Protein AF-A5HG54-F1 (afdb_monomer_lite)

Radius of gyration: 13.01 Å; chains: 1; bounding box: 25×34×30 Å

Structure (mmCIF, N/CA/C/O backbone):
data_AF-A5HG54-F1
#
_entry.id   AF-A5HG54-F1
#
loop_
_atom_site.group_PDB
_atom_site.id
_atom_site.type_symbol
_atom_site.label_atom_id
_atom_site.label_alt_id
_atom_site.label_comp_id
_atom_site.label_asym_id
_atom_site.label_entity_id
_atom_site.label_seq_id
_atom_site.pdbx_PDB_ins_code
_atom_site.Cartn_x
_atom_site.Cartn_y
_atom_site.Cartn_z
_atom_site.occupancy
_atom_site.B_iso_or_equiv
_atom_site.auth_seq_id
_atom_site.auth_comp_id
_atom_site.auth_asym_id
_atom_site.auth_atom_id
_atom_site.pdbx_PDB_model_num
ATOM 1 N N . TYR A 1 1 ? 14.019 17.156 -16.990 1.00 42.00 1 TYR A N 1
ATOM 2 C CA . TYR A 1 1 ? 13.584 16.853 -15.618 1.00 42.00 1 TYR A CA 1
ATOM 3 C C . TYR A 1 1 ? 12.768 15.572 -15.724 1.00 42.00 1 TYR A C 1
ATOM 5 O O . TYR A 1 1 ? 11.578 15.637 -15.990 1.00 42.00 1 TYR A O 1
ATOM 13 N N . HIS A 1 2 ? 13.442 14.419 -15.743 1.00 49.41 2 HIS A N 1
ATOM 14 C CA . HIS A 1 2 ? 12.769 13.119 -15.733 1.00 49.41 2 HIS A CA 1
ATOM 15 C C . HIS A 1 2 ? 12.642 12.725 -14.271 1.00 49.41 2 HIS A C 1
ATOM 17 O O . HIS A 1 2 ? 13.577 12.195 -13.685 1.00 49.41 2 HIS A O 1
ATOM 23 N N . ASP A 1 3 ? 11.518 13.109 -13.684 1.00 55.84 3 ASP A N 1
ATOM 24 C CA . ASP A 1 3 ? 11.094 12.629 -12.381 1.00 55.84 3 ASP A CA 1
ATOM 25 C C . ASP A 1 3 ? 10.286 11.351 -12.628 1.00 55.84 3 ASP A C 1
ATOM 27 O O . ASP A 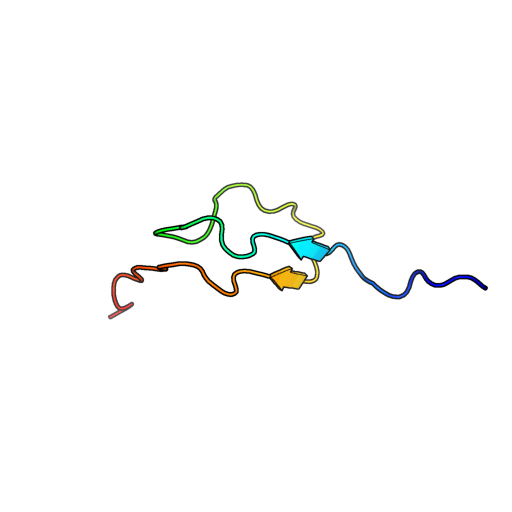1 3 ? 9.079 11.386 -12.844 1.00 55.84 3 ASP A O 1
ATOM 31 N N . SER A 1 4 ? 10.986 10.233 -12.804 1.00 59.25 4 SER A N 1
ATOM 32 C CA . SER A 1 4 ? 10.377 8.918 -13.054 1.00 59.25 4 SER A CA 1
ATOM 33 C C . SER A 1 4 ? 10.903 7.856 -12.090 1.00 59.25 4 SER A C 1
ATOM 35 O O . SER A 1 4 ? 10.877 6.677 -12.417 1.00 59.25 4 SER A O 1
ATOM 37 N N . ASP A 1 5 ? 11.400 8.276 -10.923 1.00 66.38 5 ASP A N 1
ATOM 38 C CA . ASP A 1 5 ? 11.950 7.386 -9.884 1.00 66.38 5 ASP A CA 1
ATOM 39 C C . ASP A 1 5 ? 10.880 6.894 -8.895 1.00 66.38 5 ASP A C 1
ATOM 41 O O . ASP A 1 5 ? 11.138 6.124 -7.976 1.00 66.38 5 ASP A O 1
ATOM 45 N N . TYR A 1 6 ? 9.631 7.317 -9.083 1.00 62.88 6 TYR A N 1
ATOM 46 C CA . TYR A 1 6 ? 8.520 6.674 -8.409 1.00 62.88 6 TYR A CA 1
ATOM 47 C C . TYR A 1 6 ? 8.157 5.444 -9.231 1.00 62.88 6 TYR A C 1
ATOM 49 O O . TYR A 1 6 ? 7.467 5.537 -10.251 1.00 62.88 6 TYR A O 1
ATOM 57 N N . GLY A 1 7 ? 8.651 4.292 -8.780 1.00 71.31 7 GLY A N 1
ATOM 58 C CA . GLY A 1 7 ? 8.101 2.983 -9.108 1.00 71.31 7 GLY A CA 1
ATOM 59 C C . GLY A 1 7 ? 6.574 2.974 -9.108 1.00 71.31 7 GLY A C 1
ATOM 60 O O . GLY A 1 7 ? 5.950 3.902 -8.603 1.00 71.31 7 GLY A O 1
ATOM 61 N N . HIS A 1 8 ? 5.917 1.960 -9.673 1.00 85.38 8 HIS A N 1
ATOM 62 C CA . HIS A 1 8 ? 4.446 1.964 -9.713 1.00 85.38 8 HIS A CA 1
ATOM 63 C C . HIS A 1 8 ? 3.844 2.049 -8.301 1.00 85.38 8 HIS A C 1
ATOM 65 O O . HIS A 1 8 ? 3.804 1.067 -7.560 1.00 85.38 8 HIS A O 1
ATOM 71 N N . VAL A 1 9 ? 3.383 3.249 -7.940 1.00 89.50 9 VAL A N 1
ATOM 72 C CA . VAL A 1 9 ? 2.774 3.542 -6.648 1.00 89.50 9 VAL A CA 1
ATOM 73 C C . VAL A 1 9 ? 1.268 3.423 -6.783 1.00 89.50 9 VAL A C 1
ATOM 75 O O . VAL A 1 9 ? 0.639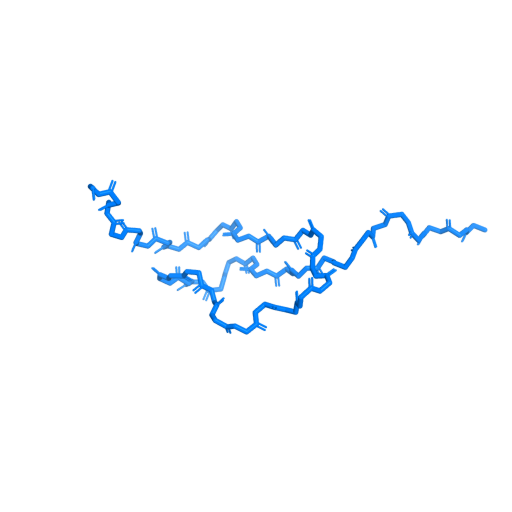 4.107 -7.594 1.00 89.50 9 VAL A O 1
ATOM 78 N N . VAL A 1 10 ? 0.675 2.585 -5.943 1.00 90.69 10 VAL A N 1
ATOM 79 C CA . VAL A 1 10 ? -0.770 2.489 -5.777 1.00 90.69 10 VAL A CA 1
ATOM 80 C C . VAL A 1 10 ? -1.134 3.190 -4.477 1.00 90.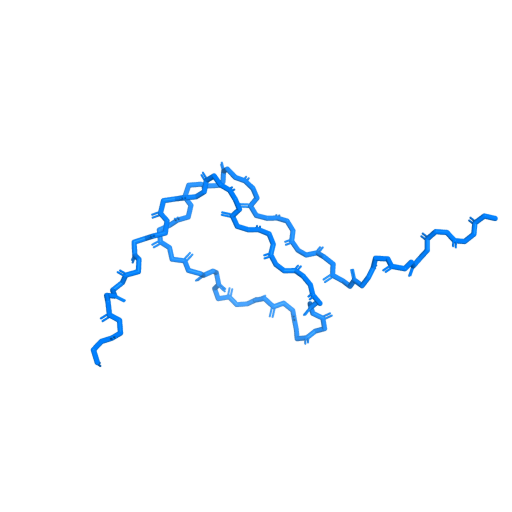69 10 VAL A C 1
ATOM 82 O O . VAL A 1 10 ? -0.740 2.757 -3.399 1.00 90.69 10 VAL A O 1
ATOM 85 N N . SER A 1 11 ? -1.891 4.284 -4.575 1.00 92.12 11 SER A N 1
ATOM 86 C CA . SER A 1 11 ? -2.357 5.030 -3.404 1.00 92.12 11 SER A CA 1
ATOM 87 C C . SER A 1 11 ? -3.798 4.672 -3.045 1.00 92.12 11 SER A C 1
ATOM 89 O O . SER A 1 11 ? -4.734 4.862 -3.830 1.00 92.12 11 SER A O 1
ATOM 91 N N . CYS A 1 12 ? -3.975 4.169 -1.828 1.00 90.94 12 CYS A N 1
ATOM 92 C CA . CYS A 1 12 ? -5.244 3.780 -1.224 1.00 90.94 12 CYS A CA 1
ATOM 93 C C . CYS A 1 12 ? -5.519 4.558 0.076 1.00 90.94 12 CYS A C 1
ATOM 95 O O . CYS A 1 12 ? -6.170 4.045 0.986 1.00 90.94 12 CYS A O 1
ATOM 97 N N . LEU A 1 13 ? -5.063 5.807 0.149 1.00 93.62 13 LEU A N 1
ATOM 98 C CA . LEU A 1 13 ? -5.209 6.677 1.315 1.00 93.62 13 LEU A CA 1
ATOM 99 C C . LEU A 1 13 ? -6.665 6.917 1.726 1.00 93.62 13 LEU A C 1
ATOM 101 O O . LEU A 1 13 ? -7.497 7.265 0.885 1.00 93.62 13 LEU A O 1
ATOM 105 N N . ASN A 1 14 ? -6.950 6.815 3.029 1.00 94.06 14 ASN A N 1
ATOM 106 C CA . ASN A 1 14 ? -8.235 7.182 3.648 1.00 94.06 14 ASN A CA 1
ATOM 107 C C . ASN A 1 14 ? -9.475 6.571 2.960 1.00 94.06 14 ASN A C 1
ATOM 109 O O . ASN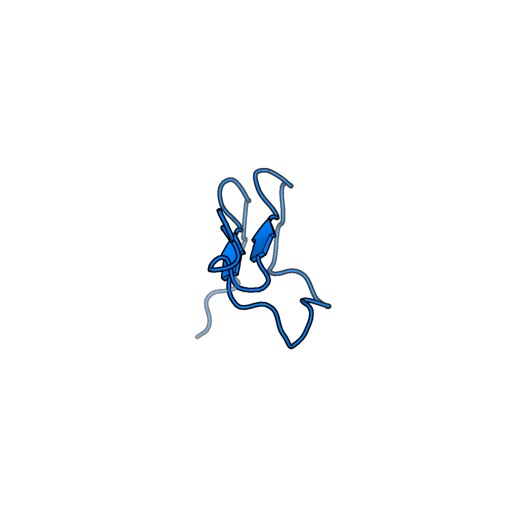 A 1 14 ? -10.548 7.176 2.918 1.00 94.06 14 ASN A O 1
ATOM 113 N N . LYS A 1 15 ? -9.339 5.371 2.392 1.00 91.94 15 LYS A N 1
ATOM 114 C CA . LYS A 1 15 ? -10.412 4.677 1.658 1.00 91.94 15 LYS A CA 1
ATOM 115 C C . LYS A 1 15 ? -11.341 3.878 2.574 1.00 91.94 15 LYS A C 1
ATOM 117 O O . LYS A 1 15 ? -12.323 3.317 2.097 1.00 91.94 15 LYS A O 1
ATOM 122 N N . GLY A 1 16 ? -11.036 3.827 3.869 1.00 91.81 16 GLY A N 1
ATOM 123 C CA . GLY A 1 16 ? -11.778 3.051 4.856 1.00 91.81 16 GLY A CA 1
ATOM 124 C C . GLY A 1 16 ? -11.665 1.540 4.641 1.00 91.81 16 GLY A C 1
ATOM 125 O O . GLY A 1 16 ? -12.620 0.800 4.871 1.00 91.81 16 GLY A O 1
ATOM 126 N N . LEU A 1 17 ? -10.522 1.079 4.124 1.00 91.12 17 LEU A N 1
ATOM 127 C CA . LEU A 1 17 ? -10.304 -0.335 3.831 1.00 91.12 17 LEU A CA 1
ATOM 128 C C . LEU A 1 17 ? -10.253 -1.148 5.127 1.00 91.12 17 LEU A C 1
AT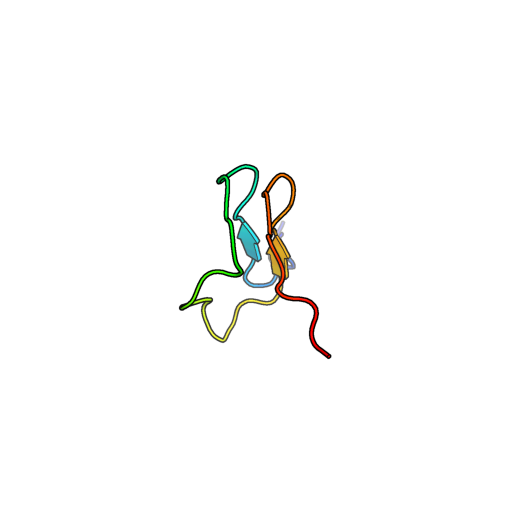OM 130 O O . LEU A 1 17 ? -9.496 -0.817 6.038 1.00 91.12 17 LEU A O 1
ATOM 134 N N . GLY A 1 18 ? -11.038 -2.226 5.176 1.00 91.12 18 GLY A N 1
ATOM 135 C CA . GLY A 1 18 ? -11.031 -3.203 6.269 1.00 91.12 18 GLY A CA 1
ATOM 136 C C . GLY A 1 18 ? -9.992 -4.315 6.101 1.00 91.12 18 GLY A C 1
ATOM 137 O O . GLY A 1 18 ? -9.669 -5.000 7.065 1.00 91.12 18 GLY A O 1
ATOM 138 N N . SER A 1 19 ? -9.447 -4.481 4.896 1.00 90.00 19 SER A N 1
ATOM 139 C CA . SER A 1 19 ? -8.437 -5.480 4.539 1.00 90.00 19 SER A CA 1
ATOM 140 C C . SER A 1 19 ? -7.548 -4.952 3.412 1.00 90.00 19 SER A C 1
ATOM 142 O O . SER A 1 19 ? -7.858 -3.937 2.784 1.00 90.00 19 SER A O 1
ATOM 144 N N . VAL A 1 20 ? -6.440 -5.643 3.143 1.00 90.00 20 VAL A N 1
ATOM 145 C CA . VAL A 1 20 ? -5.603 -5.345 1.973 1.00 90.00 20 VAL A CA 1
ATOM 146 C C . VAL A 1 20 ? -6.420 -5.619 0.692 1.00 90.00 20 VAL A C 1
ATOM 148 O O . VAL A 1 20 ? -7.102 -6.644 0.649 1.00 90.00 20 VAL A O 1
ATOM 151 N N . PRO A 1 21 ? -6.412 -4.730 -0.324 1.00 87.69 21 PRO A N 1
ATOM 152 C CA . PRO A 1 21 ? -7.142 -4.949 -1.571 1.00 87.69 21 PRO A CA 1
ATOM 153 C C . PRO A 1 21 ? -6.596 -6.143 -2.357 1.00 87.69 21 PRO A C 1
ATOM 155 O O . PRO A 1 21 ? -5.393 -6.235 -2.594 1.00 87.69 21 PRO A O 1
ATOM 158 N N . ASP A 1 22 ? -7.489 -6.997 -2.847 1.00 86.19 22 ASP A N 1
ATOM 159 C CA . ASP A 1 22 ? -7.142 -7.992 -3.859 1.00 86.19 22 ASP A CA 1
ATOM 160 C C . ASP A 1 22 ? -7.044 -7.312 -5.237 1.00 86.19 22 ASP A C 1
ATOM 162 O O . ASP A 1 22 ? -7.855 -6.450 -5.579 1.00 86.19 22 ASP A O 1
ATOM 166 N N . GLY A 1 23 ? -6.047 -7.684 -6.045 1.00 88.25 23 GLY A N 1
ATOM 167 C CA . GLY A 1 23 ? -5.845 -7.106 -7.384 1.00 88.25 23 GLY A CA 1
ATOM 168 C C . GLY A 1 23 ? -4.840 -5.954 -7.458 1.00 88.25 23 GLY A C 1
ATOM 169 O O . GLY A 1 23 ? -4.863 -5.183 -8.418 1.00 88.25 23 GLY A O 1
ATOM 170 N N . ILE A 1 24 ? -3.938 -5.846 -6.478 1.00 90.31 24 ILE A N 1
ATOM 171 C CA . ILE A 1 24 ? -2.756 -4.981 -6.575 1.00 90.31 24 ILE A CA 1
ATOM 172 C C . ILE A 1 24 ? -1.951 -5.396 -7.827 1.00 90.31 24 ILE A C 1
ATOM 174 O O . ILE A 1 24 ? -1.605 -6.576 -7.950 1.00 90.31 24 ILE A O 1
ATOM 178 N N . PRO A 1 25 ? -1.662 -4.478 -8.773 1.00 90.38 25 PRO A N 1
ATOM 179 C CA . PRO A 1 25 ? -0.854 -4.779 -9.951 1.00 90.38 25 PRO A CA 1
ATOM 180 C C . PRO A 1 25 ? 0.480 -5.420 -9.568 1.00 90.38 25 PRO A C 1
ATOM 182 O O . PRO A 1 25 ? 1.144 -4.954 -8.645 1.00 90.38 25 PRO A O 1
ATOM 185 N N . ALA A 1 26 ? 0.903 -6.454 -10.297 1.00 88.69 26 ALA A N 1
ATOM 186 C CA . ALA A 1 26 ? 2.119 -7.204 -9.965 1.00 88.69 26 ALA A CA 1
ATOM 187 C C . ALA A 1 26 ? 3.405 -6.360 -10.033 1.00 88.69 26 ALA A C 1
ATOM 189 O O . ALA A 1 26 ? 4.402 -6.716 -9.416 1.00 88.69 26 ALA A O 1
ATOM 190 N N . ASN A 1 27 ? 3.387 -5.251 -10.775 1.00 89.75 27 ASN A N 1
ATOM 191 C CA . ASN A 1 27 ? 4.492 -4.302 -10.844 1.00 89.75 27 ASN A CA 1
ATOM 192 C C . ASN A 1 27 ? 4.388 -3.170 -9.811 1.00 89.75 27 ASN A C 1
ATOM 194 O O . ASN A 1 27 ? 5.161 -2.229 -9.906 1.00 89.75 27 ASN A O 1
ATOM 198 N N . THR A 1 28 ? 3.454 -3.235 -8.854 1.00 89.94 28 THR A N 1
ATOM 199 C CA . THR A 1 28 ? 3.356 -2.249 -7.769 1.00 89.94 28 THR A CA 1
ATOM 200 C C . THR A 1 28 ? 4.602 -2.319 -6.898 1.00 89.94 28 THR A C 1
ATOM 202 O O . THR A 1 28 ? 4.894 -3.355 -6.306 1.00 89.94 28 THR A O 1
ATOM 205 N N . GLU A 1 29 ? 5.311 -1.203 -6.797 1.00 90.81 29 GLU A N 1
ATOM 206 C CA . GLU A 1 29 ? 6.518 -1.065 -5.980 1.00 90.81 29 GLU A CA 1
ATOM 207 C C . GLU A 1 29 ? 6.200 -0.480 -4.601 1.00 90.81 29 GLU A C 1
ATOM 209 O O . GLU A 1 29 ? 6.872 -0.792 -3.620 1.00 90.81 29 GLU A O 1
ATOM 214 N N . LEU A 1 30 ? 5.136 0.324 -4.509 1.00 90.44 30 LEU A N 1
ATOM 215 C CA . LEU A 1 30 ? 4.657 0.903 -3.258 1.00 90.44 30 LEU A CA 1
ATOM 216 C C . LEU A 1 30 ? 3.129 0.874 -3.213 1.00 90.44 30 LEU A C 1
ATOM 218 O O . LEU A 1 30 ? 2.467 1.412 -4.097 1.00 90.44 30 LEU A O 1
ATOM 222 N N . LEU A 1 31 ? 2.572 0.280 -2.159 1.00 91.94 31 LEU A N 1
ATOM 223 C CA . LEU A 1 31 ? 1.146 0.338 -1.856 1.00 91.94 31 LEU A CA 1
ATOM 224 C C . LEU A 1 31 ? 0.938 1.172 -0.593 1.00 91.94 31 LEU A C 1
ATOM 226 O O . LEU A 1 31 ? 1.333 0.765 0.499 1.00 91.94 31 LEU A O 1
ATOM 230 N N . ASP A 1 32 ? 0.299 2.322 -0.747 1.00 93.31 32 ASP A N 1
ATOM 231 C CA . ASP A 1 32 ? 0.011 3.234 0.352 1.00 93.31 32 ASP A CA 1
ATOM 232 C C . ASP A 1 32 ? -1.401 2.988 0.901 1.00 93.31 32 ASP A C 1
ATOM 234 O O . ASP A 1 32 ? -2.398 3.184 0.206 1.00 93.31 32 ASP A O 1
ATOM 238 N N . LEU A 1 33 ? -1.480 2.534 2.152 1.00 94.00 33 LEU A N 1
ATOM 239 C CA . LEU A 1 33 ? -2.722 2.204 2.857 1.00 94.00 33 LEU A CA 1
ATOM 240 C C . LEU A 1 33 ? -2.962 3.114 4.070 1.00 94.00 33 LEU A C 1
ATOM 242 O O . LEU A 1 33 ? -3.778 2.764 4.931 1.00 94.00 33 LEU A O 1
ATOM 246 N N . GLU A 1 34 ? -2.278 4.253 4.175 1.00 93.62 34 GLU A N 1
ATOM 247 C CA . GLU A 1 34 ? -2.428 5.134 5.334 1.00 93.62 34 GLU A CA 1
ATOM 248 C C . GLU A 1 34 ? -3.882 5.638 5.486 1.00 93.62 34 GLU A C 1
ATOM 250 O O . GLU A 1 34 ? -4.622 5.859 4.522 1.00 93.62 34 GLU A O 1
ATOM 255 N N . GLY A 1 35 ? -4.335 5.755 6.738 1.00 93.69 35 GLY A N 1
ATOM 256 C CA . GLY A 1 35 ? -5.686 6.218 7.066 1.00 93.69 35 GLY A CA 1
ATOM 257 C C . GLY A 1 35 ? -6.804 5.190 6.854 1.00 93.69 35 GLY A C 1
ATOM 258 O O . GLY A 1 35 ? -7.982 5.545 6.901 1.00 93.69 35 GLY A O 1
ATOM 259 N N . ASN A 1 36 ? -6.473 3.917 6.624 1.00 93.56 36 ASN A N 1
ATOM 260 C CA . ASN A 1 36 ? -7.457 2.835 6.553 1.00 93.56 36 ASN A CA 1
ATOM 261 C C . ASN A 1 36 ? -7.680 2.144 7.905 1.00 93.56 36 ASN A C 1
ATOM 263 O O . ASN A 1 36 ? -6.833 2.186 8.796 1.00 93.56 36 ASN A O 1
ATOM 267 N N . GLN A 1 37 ? -8.819 1.462 8.046 1.00 92.88 37 GLN A N 1
ATOM 268 C CA . GLN A 1 37 ? -9.170 0.683 9.236 1.00 92.88 37 GLN A CA 1
ATOM 269 C C . GLN A 1 37 ? -8.872 -0.800 9.013 1.00 92.88 37 GLN A C 1
ATOM 271 O O . GLN A 1 37 ? -9.755 -1.643 9.176 1.00 92.88 37 GLN A O 1
ATOM 276 N N . LEU A 1 38 ? -7.636 -1.108 8.604 1.00 87.94 38 LEU A N 1
ATOM 277 C CA . LEU A 1 38 ? -7.227 -2.475 8.298 1.00 87.94 38 LEU A CA 1
ATOM 278 C C . LEU A 1 38 ? -7.426 -3.344 9.543 1.00 87.94 38 LEU A C 1
ATOM 280 O O . LEU A 1 38 ? -6.660 -3.287 10.505 1.00 87.94 38 LEU A O 1
ATOM 284 N N . CYS A 1 39 ? -8.479 -4.150 9.523 1.00 79.75 39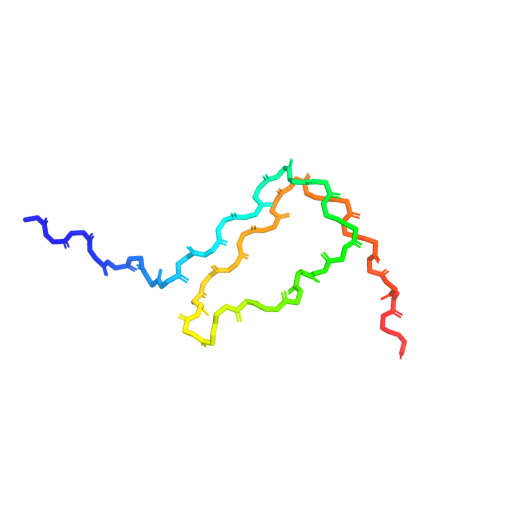 CYS A N 1
ATOM 285 C CA . CYS A 1 39 ? -8.783 -5.114 10.556 1.00 79.75 39 CYS A CA 1
ATOM 286 C C . CYS A 1 39 ? -8.046 -6.388 10.163 1.00 79.75 39 CYS A C 1
ATOM 288 O O . CYS A 1 39 ? -8.614 -7.326 9.608 1.00 79.75 39 CYS A O 1
ATOM 290 N N . GLY A 1 40 ? -6.728 -6.379 10.363 1.00 66.19 40 GLY A N 1
ATOM 291 C CA . GLY A 1 40 ? -5.950 -7.595 10.217 1.00 66.19 40 GLY A CA 1
ATOM 292 C C . GLY A 1 40 ? -6.494 -8.619 11.203 1.00 66.19 40 GLY A C 1
ATOM 293 O O . GLY A 1 40 ? -6.411 -8.414 12.414 1.00 66.19 40 GLY A O 1
ATOM 294 N N . SER A 1 41 ? -7.030 -9.734 10.705 1.00 57.28 41 SER A N 1
ATOM 295 C CA . SER A 1 41 ? -6.996 -10.965 11.486 1.00 57.28 41 SER A CA 1
ATOM 296 C C . SER A 1 41 ? -5.547 -11.137 11.957 1.00 57.28 41 SER A C 1
ATOM 298 O O . SER A 1 41 ? -4.655 -11.093 11.101 1.00 57.28 41 SER A O 1
ATOM 300 N N . PRO A 1 42 ? -5.271 -11.282 13.262 1.00 47.53 42 PRO A N 1
ATOM 301 C CA . PRO A 1 42 ? -3.918 -11.580 13.703 1.00 47.53 42 PRO A CA 1
ATOM 302 C C . PRO A 1 42 ? -3.490 -12.868 12.994 1.00 47.53 42 PRO A C 1
ATOM 304 O O . PRO A 1 42 ? -4.156 -13.891 13.133 1.00 47.53 42 PRO A O 1
ATOM 307 N N . GLN A 1 43 ? -2.433 -12.812 12.179 1.00 51.00 43 GLN A N 1
ATOM 308 C CA . GLN A 1 43 ? -1.761 -14.027 11.727 1.00 51.00 43 GLN A CA 1
ATOM 309 C C . GLN A 1 43 ? -1.164 -14.686 12.975 1.00 51.00 43 GLN A C 1
ATOM 311 O O . GLN A 1 43 ? -0.118 -14.262 13.463 1.00 51.00 43 GLN A O 1
ATOM 316 N N . THR A 1 44 ? -1.885 -15.656 13.533 1.00 42.31 44 THR A N 1
ATOM 317 C CA . THR A 1 44 ? -1.331 -16.691 14.416 1.00 42.31 44 THR A CA 1
ATOM 318 C C . THR A 1 44 ? -0.701 -17.790 13.588 1.00 42.31 44 THR A C 1
ATOM 320 O O . THR A 1 44 ? -1.346 -18.170 12.583 1.00 42.31 44 THR A O 1
#

InterPro domains:
  IPR032675 Leucine-rich repeat domain superfamily [G3DSA:3.80.10.10] (3-44)

Organism: Petromyzon marinus (NCBI:txid7757)

Foldseek 3Di:
DPPPPDFAEAEPELVQDCDDDDPDPPRHPYYHNHNYNPVDPPPD

Secondary structure (DSSP, 8-state):
-------EEEE-TTS--SSPPTT--TTEEEEE-TT----PPP--

Sequence (44 aa):
YHDSDYGHVVSCLNKGLGSVPDGIPANTELLDLEGNQLCGSPQT

pLDDT: mean 81.06, std 16.31, range [42.0, 94.06]